Protein AF-A0A537CH38-F1 (afdb_monomer)

Foldseek 3Di:
DDDPDPPPVSVVVVVVVVVVVVVCCVPVVVVVLVVLQVVLCVPVNPVCSVLSSLVVVLCVLLVVLVVCVVVVVLVVCCPPPDRSDVVVSVVSSVVSVVVSVVVVVVVVVVVVD

Mean predicted aligned error: 11.61 Å

Solvent-accessible surface area (backbone atoms only — not comparable to full-atom values): 6385 Å² total; per-residue (Å²): 138,81,82,79,70,75,52,77,68,53,52,55,51,52,52,52,52,49,52,52,51,51,52,47,47,68,48,50,49,56,49,53,50,56,49,48,52,54,52,35,39,71,74,55,31,83,93,39,26,68,65,50,47,52,50,50,50,43,52,53,52,40,51,52,51,52,48,32,54,75,72,53,55,37,62,81,28,64,84,41,99,68,52,59,40,72,70,56,55,50,44,54,47,51,50,46,52,50,53,51,51,52,50,52,51,50,53,53,56,63,70,74,109

Secondary structure (DSSP, 8-state):
-------HHHHHHHHHHHHHHHHHHHHHHHHHHHHHHHHHHHHHHHHHHHHHHHHHHHHHHHHHHHHHHHTTGGGGGTTSSS---HHHHHHHHHHHHHHHHHHHHHHHHHT--

Sequence (113 aa):
MGSREPGHLGYRALETVSSVSVLALAIVGPAAFLSSLLVVYYVAGPALFGPVLLTFWAVAIIGFVLVLEKTGYARNFENWGFRLTPAKILAVPASFIIVIGVFYLFLFFARLH

pLDDT: mean 74.36, std 9.82, range [42.66, 91.31]

Radius of gyration: 19.92 Å; Cα contacts (8 Å, |Δi|>4): 39; chains: 1; bounding box: 38×29×62 Å

Structure (mmCIF, N/CA/C/O backbone):
data_AF-A0A537CH38-F1
#
_entry.id   AF-A0A537CH38-F1
#
loop_
_atom_site.group_PDB
_atom_site.id
_atom_site.type_symbol
_atom_site.label_atom_id
_atom_site.label_alt_id
_atom_site.label_comp_id
_atom_site.label_asym_id
_atom_site.label_entity_id
_atom_site.label_seq_id
_atom_site.pdbx_PDB_ins_code
_atom_site.Cartn_x
_atom_site.Cartn_y
_atom_site.Cartn_z
_atom_site.occupancy
_atom_site.B_iso_or_equiv
_atom_site.auth_seq_id
_atom_site.auth_comp_id
_atom_site.auth_asym_id
_atom_site.auth_atom_id
_atom_site.pdbx_PDB_model_num
ATOM 1 N N . MET A 1 1 ? -17.721 4.193 42.832 1.00 42.66 1 MET A N 1
ATOM 2 C CA . MET A 1 1 ? -17.365 3.966 41.413 1.00 42.66 1 MET A CA 1
ATOM 3 C C . MET A 1 1 ? -16.189 3.003 41.381 1.00 42.66 1 MET A C 1
ATOM 5 O O . MET A 1 1 ? -15.061 3.432 41.548 1.00 42.66 1 MET A O 1
ATOM 9 N N . GLY A 1 2 ? -16.464 1.697 41.319 1.00 43.38 2 GLY A N 1
ATOM 10 C CA . GLY A 1 2 ? -15.423 0.667 41.326 1.00 43.38 2 GLY A CA 1
ATOM 11 C C . GLY A 1 2 ? -14.892 0.437 39.916 1.00 43.38 2 GLY A C 1
ATOM 12 O O . GLY A 1 2 ? -15.652 0.032 39.036 1.00 43.38 2 GLY A O 1
ATOM 13 N N . SER A 1 3 ? -13.607 0.706 39.702 1.00 51.31 3 SER A N 1
ATOM 14 C CA . SER A 1 3 ? -12.869 0.260 38.524 1.00 51.31 3 SER A CA 1
ATOM 15 C C . SER A 1 3 ? -12.869 -1.268 38.509 1.00 51.31 3 SER A 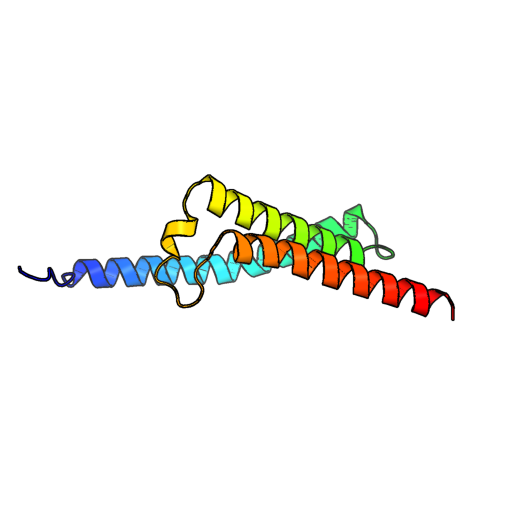C 1
ATOM 17 O O . SER A 1 3 ? -12.249 -1.899 39.361 1.00 51.31 3 SER A O 1
ATOM 19 N N . ARG A 1 4 ? -13.614 -1.875 37.578 1.00 58.22 4 ARG A N 1
ATOM 20 C CA . ARG A 1 4 ? -13.575 -3.324 37.356 1.00 58.22 4 ARG A CA 1
ATOM 21 C C . ARG A 1 4 ? -12.211 -3.668 36.768 1.00 58.22 4 ARG A C 1
ATOM 23 O O . ARG A 1 4 ? -12.006 -3.508 35.568 1.00 58.22 4 ARG A O 1
ATOM 30 N N . GLU A 1 5 ? -11.286 -4.095 37.617 1.00 60.47 5 GLU A N 1
ATOM 31 C CA . GLU A 1 5 ? -10.047 -4.708 37.157 1.00 60.47 5 GLU A CA 1
ATOM 32 C C . GLU A 1 5 ? -10.389 -5.934 36.296 1.00 60.47 5 GLU A C 1
ATOM 34 O O . GLU A 1 5 ? -11.262 -6.728 36.673 1.00 60.47 5 GLU A O 1
ATOM 39 N N . PRO A 1 6 ? -9.770 -6.095 35.116 1.00 57.78 6 PRO A N 1
ATOM 40 C CA . PRO A 1 6 ? -9.976 -7.286 34.313 1.00 57.78 6 PRO A CA 1
ATOM 41 C C . PRO A 1 6 ? -9.445 -8.490 35.097 1.00 57.78 6 PRO A C 1
ATOM 43 O O . PRO A 1 6 ? -8.249 -8.605 35.349 1.00 57.78 6 PRO A O 1
ATOM 46 N N . GLY A 1 7 ? -10.345 -9.390 35.502 1.00 64.81 7 GLY A N 1
ATOM 47 C CA . GLY A 1 7 ? -9.969 -10.627 36.187 1.00 64.81 7 GLY A CA 1
ATOM 48 C C . GLY A 1 7 ? -8.986 -11.459 35.357 1.00 64.81 7 GLY A C 1
ATOM 49 O O . GLY A 1 7 ? -8.892 -11.301 34.141 1.00 64.81 7 GLY A O 1
ATOM 50 N N . HIS A 1 8 ? -8.276 -12.389 35.999 1.00 66.81 8 HIS A N 1
ATOM 51 C CA . HIS A 1 8 ? -7.188 -13.182 35.403 1.00 66.81 8 HIS A CA 1
ATOM 52 C C . HIS A 1 8 ? -7.538 -13.861 34.052 1.00 66.81 8 HIS A C 1
ATOM 54 O O . HIS A 1 8 ? -6.671 -14.043 33.201 1.00 66.81 8 HIS A O 1
ATOM 60 N N . LEU A 1 9 ? -8.820 -14.168 33.815 1.00 65.75 9 LEU A N 1
ATOM 61 C CA . LEU A 1 9 ? -9.347 -14.676 32.539 1.00 65.75 9 LEU A CA 1
ATOM 62 C C . LEU A 1 9 ? -9.330 -13.637 31.402 1.00 65.75 9 LEU A C 1
ATOM 64 O O . LEU A 1 9 ? -9.028 -13.980 30.261 1.00 65.75 9 LEU A O 1
ATOM 68 N N . GLY A 1 10 ? -9.616 -12.368 31.703 1.00 67.25 10 GLY A N 1
ATOM 69 C CA . GLY A 1 10 ? -9.568 -11.270 30.734 1.00 67.25 10 GLY A CA 1
ATOM 70 C C . GLY A 1 10 ? -8.146 -10.974 30.259 1.00 67.25 10 GLY A C 1
ATOM 71 O O . GLY A 1 10 ? -7.942 -10.695 29.081 1.00 67.25 10 GLY A O 1
ATOM 72 N N . TYR A 1 11 ? -7.156 -11.121 31.144 1.00 68.00 11 TYR A N 1
ATOM 73 C CA . TYR A 1 11 ? -5.744 -10.954 30.794 1.00 68.00 11 TYR A CA 1
ATOM 74 C C . TYR A 1 11 ? -5.272 -12.007 29.777 1.00 68.00 11 TYR A C 1
ATOM 76 O O . TYR A 1 11 ? -4.718 -11.658 28.737 1.00 68.00 11 TYR A O 1
ATOM 84 N N . ARG A 1 12 ? -5.591 -13.291 30.005 1.00 69.38 12 ARG A N 1
ATOM 85 C CA . ARG A 1 12 ? -5.228 -14.382 29.078 1.00 69.38 12 ARG A CA 1
ATOM 86 C C . ARG A 1 12 ? -5.923 -14.272 27.721 1.00 69.38 12 ARG A C 1
ATOM 88 O O . ARG A 1 12 ? -5.336 -14.616 26.697 1.00 69.38 12 ARG A O 1
ATOM 95 N N . ALA A 1 13 ? -7.168 -13.792 27.698 1.00 66.50 13 ALA A N 1
ATOM 96 C CA . ALA A 1 13 ? -7.893 -13.556 26.453 1.00 66.50 13 ALA A CA 1
ATOM 97 C C . ALA A 1 13 ? -7.226 -12.451 25.615 1.00 66.50 13 ALA A C 1
ATOM 99 O O . ALA A 1 13 ? -7.048 -12.623 24.411 1.00 66.50 13 ALA A O 1
ATOM 100 N N . LEU A 1 14 ? -6.799 -11.353 26.249 1.00 68.19 14 LEU A N 1
ATOM 101 C CA . LEU A 1 14 ? -6.083 -10.266 25.576 1.00 68.19 14 LEU A CA 1
ATOM 102 C C . LEU A 1 14 ? -4.707 -10.707 25.060 1.00 68.19 14 LEU A C 1
ATOM 104 O O . LEU A 1 14 ? -4.366 -10.379 23.924 1.00 68.19 14 LEU A O 1
ATOM 108 N N . GLU A 1 15 ? -3.951 -11.487 25.839 1.00 68.75 15 GLU A N 1
ATOM 109 C CA . GLU A 1 15 ? -2.688 -12.088 25.381 1.00 68.75 15 GLU A CA 1
ATOM 110 C C . GLU A 1 15 ? -2.905 -12.992 24.170 1.00 68.75 15 GLU A C 1
ATOM 112 O O . GLU A 1 15 ? -2.213 -12.852 23.169 1.00 68.75 15 GLU A O 1
ATOM 117 N N . THR A 1 16 ? -3.912 -13.863 24.216 1.00 69.00 16 THR A N 1
ATOM 118 C CA . THR A 1 16 ? -4.192 -14.794 23.115 1.00 69.00 16 THR A CA 1
ATOM 119 C C . THR A 1 16 ? -4.582 -14.044 21.839 1.00 69.00 16 THR A C 1
ATOM 121 O O . THR A 1 16 ? -4.056 -14.337 20.768 1.00 69.00 16 THR A O 1
ATOM 124 N N . VAL A 1 17 ? -5.455 -13.034 21.933 1.00 67.38 17 VAL A N 1
ATOM 125 C CA . VAL A 1 17 ? -5.861 -12.209 20.778 1.00 67.38 17 VAL A CA 1
ATOM 126 C C . VAL A 1 17 ? -4.682 -11.405 20.225 1.00 67.38 17 VAL A C 1
ATOM 128 O O . VAL A 1 17 ? -4.513 -11.323 19.006 1.00 67.38 17 VAL A O 1
ATOM 131 N N . SER A 1 18 ? -3.844 -10.853 21.104 1.00 65.00 18 SER A N 1
ATOM 132 C CA . SER A 1 18 ? -2.599 -10.166 20.747 1.00 65.00 18 SER A CA 1
ATOM 133 C C . SER A 1 18 ? -1.652 -11.099 19.986 1.00 65.00 18 SER A C 1
ATOM 135 O O . SER A 1 18 ? -1.261 -10.794 18.858 1.00 65.00 18 SER A O 1
ATOM 137 N N . SER A 1 19 ? -1.353 -12.276 20.539 1.00 65.31 19 SER A N 1
ATOM 138 C CA . SER A 1 19 ? -0.451 -13.255 19.928 1.00 65.31 19 SER A CA 1
ATOM 139 C C . SER A 1 19 ? -0.971 -13.760 18.586 1.00 65.31 19 SER A C 1
ATOM 141 O O . SER A 1 19 ? -0.201 -13.842 17.632 1.00 65.31 19 SER A O 1
ATOM 143 N N . VAL A 1 20 ? -2.274 -14.034 18.474 1.00 70.12 20 VAL A N 1
ATOM 144 C CA . VAL A 1 20 ? -2.900 -14.439 17.206 1.00 70.12 20 VAL A CA 1
ATOM 145 C C . VAL A 1 20 ? -2.823 -13.315 16.171 1.00 70.12 20 VAL A C 1
ATOM 147 O O . VAL A 1 20 ? -2.507 -13.583 15.015 1.00 70.12 20 VAL A O 1
ATOM 150 N N . SER A 1 21 ? -3.039 -12.058 16.569 1.00 67.25 21 SER A N 1
ATOM 151 C CA . SER A 1 21 ? -2.950 -10.905 15.660 1.00 67.25 21 SER A CA 1
ATOM 152 C C . SER A 1 21 ? -1.522 -10.674 15.159 1.00 67.25 21 SER A C 1
ATOM 154 O O . SER A 1 21 ? -1.317 -10.417 13.973 1.00 67.25 21 SER A O 1
ATOM 156 N N . VAL A 1 22 ? -0.524 -10.811 16.037 1.00 68.69 22 VAL A N 1
ATOM 157 C CA . VAL A 1 22 ? 0.895 -10.681 15.671 1.00 68.69 22 VAL A CA 1
ATOM 158 C C . VAL A 1 22 ? 1.326 -11.825 14.755 1.00 68.69 22 VAL A C 1
ATOM 160 O O . VAL A 1 22 ? 1.983 -11.577 13.746 1.00 68.69 22 VAL A O 1
ATOM 163 N N . LEU A 1 23 ? 0.924 -13.062 15.056 1.00 66.69 23 LEU A N 1
ATOM 164 C CA . LEU A 1 23 ? 1.255 -14.226 14.234 1.00 66.69 23 LEU A CA 1
ATOM 165 C C . LEU A 1 23 ? 0.576 -14.156 12.858 1.00 66.69 23 LEU A C 1
ATOM 167 O O . LEU A 1 23 ? 1.207 -14.434 11.838 1.00 66.69 23 LEU A O 1
ATOM 171 N N . ALA A 1 24 ? -0.686 -13.721 12.818 1.00 69.12 24 ALA A N 1
ATOM 172 C CA . ALA A 1 24 ? -1.401 -13.470 11.575 1.00 69.12 24 ALA A CA 1
ATOM 173 C C . ALA A 1 24 ? -0.689 -12.397 10.745 1.00 69.12 24 ALA A C 1
ATOM 175 O O . ALA A 1 24 ? -0.458 -12.614 9.562 1.00 69.12 24 ALA A O 1
ATOM 176 N N . LEU A 1 25 ? -0.256 -11.285 11.347 1.00 72.94 25 LEU A N 1
ATOM 177 C CA . LEU A 1 25 ? 0.500 -10.255 10.631 1.00 72.94 25 LEU A CA 1
ATOM 178 C C . LEU A 1 25 ? 1.856 -10.776 10.123 1.00 72.94 25 LEU A C 1
ATOM 180 O O . LEU A 1 25 ? 2.239 -10.481 8.991 1.00 72.94 25 LEU A O 1
ATOM 184 N N . ALA A 1 26 ? 2.553 -11.584 10.926 1.00 70.38 26 ALA A N 1
ATOM 185 C CA . ALA A 1 26 ? 3.858 -12.153 10.594 1.00 70.38 26 ALA A CA 1
ATOM 186 C C . ALA A 1 26 ? 3.814 -13.157 9.430 1.00 70.38 26 ALA A C 1
ATOM 188 O O . ALA A 1 26 ? 4.832 -13.368 8.778 1.00 70.38 26 ALA A O 1
ATOM 189 N N . ILE A 1 27 ? 2.657 -13.759 9.149 1.00 76.06 27 ILE A N 1
ATOM 190 C CA . ILE A 1 27 ? 2.477 -14.694 8.029 1.00 76.06 27 ILE A CA 1
ATOM 191 C C . ILE A 1 27 ? 1.785 -13.996 6.853 1.00 76.06 27 ILE A C 1
ATOM 193 O O . ILE A 1 27 ? 2.268 -14.048 5.722 1.00 76.06 27 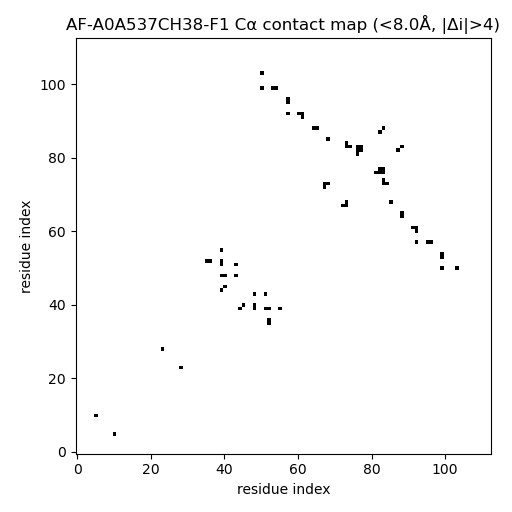ILE A O 1
ATOM 197 N N . VAL A 1 28 ? 0.675 -13.303 7.113 1.00 80.56 28 VAL A N 1
ATOM 198 C CA . VAL A 1 28 ? -0.153 -12.658 6.085 1.00 80.56 28 VAL A CA 1
ATOM 199 C C . VAL A 1 28 ? 0.573 -11.478 5.450 1.00 80.56 28 VAL A C 1
ATOM 201 O O . VAL A 1 28 ? 0.476 -11.308 4.240 1.00 80.56 28 VAL 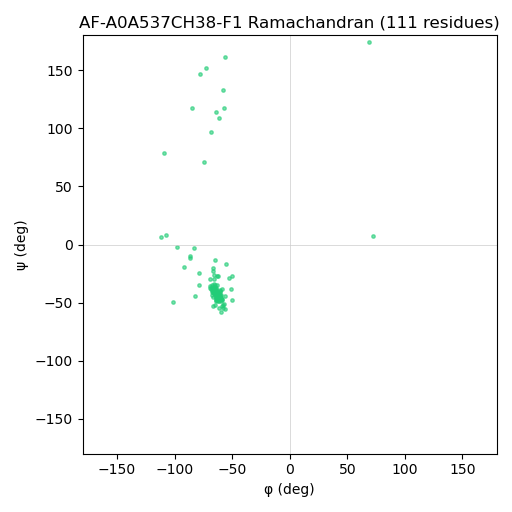A O 1
ATOM 204 N N . GLY A 1 29 ? 1.333 -10.692 6.219 1.00 76.69 29 GLY A N 1
ATOM 205 C CA . GLY A 1 29 ? 2.100 -9.562 5.692 1.00 76.69 29 GLY A CA 1
ATOM 206 C C . GLY A 1 29 ? 3.125 -10.001 4.639 1.00 76.69 29 GLY A C 1
ATOM 207 O O . GLY A 1 29 ? 3.029 -9.570 3.486 1.00 76.69 29 GLY A O 1
ATOM 208 N N . PRO A 1 30 ? 4.063 -10.906 4.981 1.00 80.81 30 PRO A N 1
ATOM 209 C CA . PRO A 1 30 ? 5.018 -11.443 4.017 1.00 80.81 30 PRO A CA 1
ATOM 210 C C . PRO A 1 30 ? 4.353 -12.186 2.857 1.00 80.81 30 PRO A C 1
ATOM 212 O O . PRO A 1 30 ? 4.750 -11.988 1.711 1.00 80.81 30 PRO A O 1
ATOM 215 N N . ALA A 1 31 ? 3.314 -12.988 3.114 1.00 85.25 31 ALA A N 1
ATOM 216 C CA . ALA A 1 31 ? 2.603 -13.696 2.052 1.00 85.25 31 ALA A CA 1
ATOM 217 C C . ALA A 1 31 ? 1.932 -12.727 1.068 1.00 85.25 31 ALA A C 1
ATOM 219 O O . ALA A 1 31 ? 2.077 -12.896 -0.142 1.00 85.25 31 ALA A O 1
ATOM 220 N N . ALA A 1 32 ? 1.253 -11.685 1.555 1.00 83.31 32 ALA A N 1
ATOM 221 C CA . ALA A 1 32 ? 0.633 -10.661 0.716 1.00 83.31 32 ALA A CA 1
ATOM 222 C C . ALA A 1 32 ? 1.679 -9.891 -0.098 1.00 83.31 32 ALA A C 1
ATOM 224 O O . ALA A 1 32 ? 1.475 -9.646 -1.288 1.00 83.31 32 ALA A O 1
ATOM 225 N N . PHE A 1 33 ? 2.826 -9.574 0.510 1.00 82.50 33 PHE A N 1
ATOM 226 C CA . PHE A 1 33 ? 3.943 -8.950 -0.190 1.00 82.50 33 PHE A CA 1
ATOM 227 C C . PHE A 1 33 ? 4.480 -9.834 -1.315 1.00 82.50 33 PHE A C 1
ATOM 229 O O . PHE A 1 33 ? 4.465 -9.412 -2.470 1.00 82.50 33 PHE A O 1
ATOM 236 N N . LEU A 1 34 ? 4.855 -11.079 -1.020 1.00 87.31 34 LEU A N 1
ATOM 237 C CA . LEU A 1 34 ? 5.381 -12.014 -2.019 1.00 87.31 34 LEU A CA 1
ATOM 238 C C . LEU A 1 34 ? 4.366 -12.298 -3.137 1.00 87.31 34 LEU A C 1
ATOM 240 O O . LEU A 1 34 ? 4.728 -12.322 -4.312 1.00 87.31 34 LEU A O 1
ATOM 244 N N . SER A 1 35 ? 3.086 -12.431 -2.785 1.00 88.44 35 SER A N 1
ATOM 245 C CA . SER A 1 35 ? 1.999 -12.601 -3.757 1.00 88.44 35 SER A CA 1
ATOM 246 C C . SER A 1 35 ? 1.869 -11.381 -4.670 1.00 88.44 35 SER A C 1
ATOM 248 O O . SER A 1 35 ? 1.726 -11.530 -5.882 1.00 88.44 35 SER A O 1
ATOM 250 N N . SER A 1 36 ? 1.969 -10.169 -4.111 1.00 88.75 36 SER A N 1
ATOM 251 C CA . SER A 1 36 ? 1.917 -8.928 -4.890 1.00 88.75 36 SER A CA 1
ATOM 252 C C . SER A 1 36 ? 3.093 -8.804 -5.858 1.00 88.75 36 SER A C 1
ATOM 254 O O . SER A 1 36 ? 2.884 -8.392 -6.996 1.00 88.75 36 SER A O 1
ATOM 256 N N . LEU A 1 37 ? 4.301 -9.234 -5.461 1.00 88.56 37 LEU A N 1
ATOM 257 C CA . LEU A 1 37 ? 5.453 -9.283 -6.364 1.00 88.56 37 LEU A CA 1
ATOM 258 C C . LEU A 1 37 ? 5.154 -10.198 -7.552 1.00 88.56 37 LEU A C 1
ATOM 260 O O . LEU A 1 37 ? 5.376 -9.809 -8.694 1.00 88.56 37 LEU A O 1
ATOM 264 N N . LEU A 1 38 ? 4.605 -11.387 -7.294 1.00 90.75 38 LEU A N 1
ATOM 265 C CA . LEU A 1 38 ? 4.312 -12.361 -8.342 1.00 90.75 38 LEU A CA 1
ATOM 266 C C . LEU A 1 38 ? 3.259 -11.837 -9.330 1.00 90.75 38 LEU A C 1
ATOM 268 O O . LEU A 1 38 ? 3.469 -11.869 -10.543 1.00 90.75 38 LEU A O 1
ATOM 272 N N . VAL A 1 39 ? 2.146 -11.313 -8.807 1.00 90.25 39 VAL A N 1
ATOM 273 C CA . VAL A 1 39 ? 1.037 -10.788 -9.618 1.00 90.25 39 VAL A CA 1
ATOM 274 C C . VAL A 1 39 ? 1.491 -9.590 -10.441 1.00 90.25 39 VAL A C 1
ATOM 276 O O . VAL A 1 39 ? 1.248 -9.542 -11.646 1.00 90.25 39 VAL A O 1
ATOM 279 N N . VAL A 1 40 ? 2.179 -8.632 -9.820 1.00 91.31 40 VAL A N 1
ATOM 280 C CA . VAL A 1 40 ? 2.615 -7.420 -10.517 1.00 91.31 40 VAL A CA 1
ATOM 281 C C . VAL A 1 40 ? 3.668 -7.744 -11.570 1.00 91.31 40 VAL A C 1
ATOM 283 O O . VAL A 1 40 ? 3.589 -7.218 -12.677 1.00 91.31 40 VAL A O 1
ATOM 286 N N . TYR A 1 41 ? 4.612 -8.639 -11.275 1.00 85.62 41 TYR A N 1
ATOM 287 C CA . TYR A 1 41 ? 5.617 -9.063 -12.248 1.00 85.62 41 TYR A CA 1
ATOM 288 C C . TYR A 1 41 ? 4.980 -9.733 -13.464 1.00 85.62 41 TYR A C 1
ATOM 290 O O . TYR A 1 41 ? 5.336 -9.412 -14.597 1.00 85.62 41 TYR A O 1
ATOM 298 N N . TYR A 1 42 ? 4.003 -10.614 -13.238 1.00 90.56 42 TYR A N 1
ATOM 299 C CA . TYR A 1 42 ? 3.308 -11.317 -14.312 1.00 90.56 42 TYR A CA 1
ATOM 300 C C . TYR A 1 42 ? 2.451 -10.380 -15.178 1.00 90.56 42 TYR A C 1
ATOM 302 O O . TYR A 1 42 ? 2.419 -10.530 -16.396 1.00 90.56 42 TYR A O 1
ATOM 310 N N . VAL A 1 43 ? 1.770 -9.403 -14.570 1.00 89.62 43 VAL A N 1
ATOM 311 C CA . VAL A 1 43 ? 0.846 -8.503 -15.283 1.00 89.62 43 VAL A CA 1
ATOM 312 C C . VAL A 1 43 ? 1.570 -7.342 -15.967 1.00 89.62 43 VAL A C 1
ATOM 314 O O . VAL A 1 43 ? 1.258 -7.011 -17.108 1.00 89.62 43 VAL A O 1
ATOM 317 N N . ALA A 1 44 ? 2.515 -6.698 -15.281 1.00 85.06 44 ALA A N 1
ATOM 318 C CA . ALA A 1 44 ? 3.182 -5.490 -15.774 1.00 85.06 44 ALA A CA 1
ATOM 319 C C . ALA A 1 44 ? 4.475 -5.780 -16.550 1.00 85.06 44 ALA A C 1
ATOM 321 O O . ALA A 1 44 ? 4.960 -4.926 -17.296 1.00 85.06 44 ALA A O 1
ATOM 322 N N . GLY A 1 45 ? 5.050 -6.970 -16.361 1.00 84.50 45 GLY A N 1
ATOM 323 C CA . GLY A 1 45 ? 6.360 -7.327 -16.886 1.00 84.50 45 GLY A CA 1
ATOM 324 C C . GLY A 1 45 ? 7.517 -6.562 -16.219 1.00 84.50 45 GLY A C 1
ATOM 325 O O . GLY A 1 45 ? 7.310 -5.638 -15.427 1.00 84.50 45 GLY A O 1
ATOM 326 N N . PRO A 1 46 ? 8.774 -6.910 -16.549 1.00 83.75 46 PRO A N 1
ATOM 327 C CA . PRO A 1 46 ? 9.955 -6.373 -15.866 1.00 83.75 46 PRO A CA 1
ATOM 328 C C . PRO A 1 46 ? 10.126 -4.857 -16.023 1.00 83.75 46 PRO A C 1
ATOM 330 O O . PRO A 1 46 ? 10.574 -4.183 -15.101 1.00 83.75 46 PRO A O 1
ATOM 333 N N . ALA A 1 47 ? 9.753 -4.314 -17.186 1.00 80.56 47 ALA A N 1
ATOM 334 C CA . ALA A 1 47 ? 9.972 -2.908 -17.524 1.00 80.56 47 ALA A CA 1
ATOM 335 C C . ALA A 1 47 ? 9.110 -1.937 -16.699 1.00 80.56 47 ALA A C 1
ATOM 337 O O . ALA A 1 47 ? 9.527 -0.808 -16.449 1.00 80.56 47 ALA A O 1
ATOM 338 N N . LEU A 1 48 ? 7.918 -2.368 -16.273 1.00 79.50 48 LEU A N 1
ATOM 339 C CA . LEU A 1 48 ? 6.972 -1.554 -15.500 1.00 79.50 48 LEU A CA 1
ATOM 340 C C . LEU A 1 48 ? 6.802 -2.059 -14.061 1.00 79.50 48 LEU A C 1
ATOM 342 O O . LEU A 1 48 ? 5.982 -1.526 -13.315 1.00 79.50 48 LEU A O 1
ATOM 346 N N . PHE A 1 49 ? 7.597 -3.051 -13.652 1.00 81.00 49 PHE A N 1
ATOM 347 C CA . PHE A 1 49 ? 7.439 -3.748 -12.381 1.00 81.00 4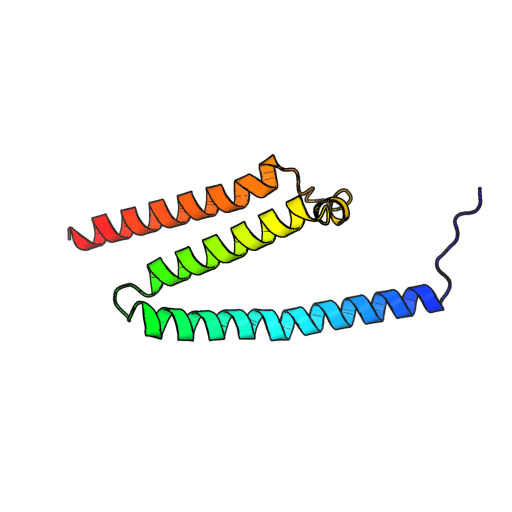9 PHE A CA 1
ATOM 348 C C . PHE A 1 49 ? 7.461 -2.811 -11.168 1.00 81.00 49 PHE A C 1
ATOM 350 O O . PHE A 1 49 ? 6.510 -2.784 -10.392 1.00 81.00 49 PHE A O 1
ATOM 357 N N . GLY A 1 50 ? 8.523 -2.013 -11.020 1.00 79.06 50 GLY A N 1
ATOM 358 C CA . GLY A 1 50 ? 8.682 -1.095 -9.888 1.00 79.06 50 GLY A CA 1
ATOM 359 C C . GLY A 1 50 ? 7.535 -0.083 -9.773 1.00 79.06 50 GLY A C 1
ATOM 360 O O . GLY A 1 50 ? 6.880 -0.033 -8.730 1.00 79.06 50 GLY A O 1
ATOM 361 N N . PRO A 1 51 ? 7.237 0.688 -10.835 1.00 80.69 51 PRO A N 1
ATOM 362 C CA . PRO A 1 51 ? 6.143 1.648 -10.797 1.00 80.69 51 PRO A CA 1
ATOM 363 C C . PRO A 1 51 ? 4.771 1.018 -10.522 1.00 80.69 51 PRO A C 1
ATOM 365 O O . PRO A 1 51 ? 4.024 1.533 -9.691 1.00 80.69 51 PRO A O 1
ATOM 368 N N . VAL A 1 52 ? 4.444 -0.114 -11.156 1.00 84.62 52 VAL A N 1
ATOM 369 C CA . VAL A 1 52 ? 3.145 -0.776 -10.951 1.00 84.62 52 VAL A CA 1
ATOM 370 C C . VAL A 1 52 ? 3.034 -1.375 -9.549 1.00 84.62 52 VAL A C 1
ATOM 372 O O . VAL A 1 52 ? 1.964 -1.306 -8.947 1.00 84.62 52 VAL A O 1
ATOM 375 N N . LEU A 1 53 ? 4.127 -1.895 -8.984 1.00 85.12 53 LEU A N 1
ATOM 376 C CA . LEU A 1 53 ? 4.141 -2.437 -7.623 1.00 85.12 53 LEU A CA 1
ATOM 377 C C . LEU A 1 53 ? 3.872 -1.338 -6.590 1.00 85.12 53 LEU A C 1
ATOM 379 O O . LEU A 1 53 ? 3.083 -1.535 -5.664 1.00 85.12 53 LEU A O 1
ATOM 383 N N . LEU A 1 54 ? 4.482 -0.165 -6.777 1.00 81.50 54 LEU A N 1
ATOM 384 C CA . LEU A 1 54 ? 4.240 1.002 -5.929 1.00 81.50 54 LEU A CA 1
ATOM 385 C C . LEU A 1 54 ? 2.789 1.480 -6.032 1.00 81.50 54 LEU A C 1
ATOM 387 O O . LEU A 1 54 ? 2.153 1.732 -5.008 1.00 81.50 54 LEU A O 1
ATOM 391 N N . THR A 1 55 ? 2.238 1.562 -7.246 1.00 80.62 55 THR A N 1
ATOM 392 C CA . THR A 1 55 ? 0.834 1.946 -7.450 1.00 80.62 55 THR A CA 1
ATOM 393 C C . THR A 1 55 ? -0.133 0.930 -6.840 1.00 80.62 55 THR A C 1
ATOM 395 O O . THR A 1 55 ? -1.101 1.332 -6.196 1.00 80.62 55 THR A O 1
ATOM 398 N N . PHE A 1 56 ? 0.135 -0.370 -6.979 1.00 86.44 56 PHE A N 1
ATOM 399 C CA . PHE A 1 56 ? -0.675 -1.430 -6.376 1.00 86.44 56 PHE A CA 1
ATOM 400 C C . PHE A 1 56 ? -0.773 -1.266 -4.853 1.00 86.44 56 PHE A C 1
ATOM 402 O O . PHE A 1 56 ? -1.875 -1.229 -4.303 1.00 86.44 56 PHE A O 1
ATOM 409 N N . TRP A 1 57 ? 0.366 -1.101 -4.175 1.00 84.38 57 TRP A N 1
ATOM 410 C CA . TRP A 1 57 ? 0.390 -0.923 -2.723 1.00 84.38 57 TRP A CA 1
ATOM 411 C C . TRP A 1 57 ? -0.232 0.397 -2.277 1.00 84.38 57 TRP A C 1
ATOM 413 O O . TRP A 1 57 ? -0.942 0.413 -1.272 1.00 84.38 57 TRP A O 1
ATOM 423 N N . ALA A 1 58 ? -0.051 1.476 -3.042 1.00 80.88 58 ALA A N 1
ATOM 424 C CA . ALA A 1 58 ? -0.743 2.731 -2.779 1.00 80.88 58 ALA A CA 1
ATOM 425 C C . ALA A 1 58 ? -2.266 2.527 -2.796 1.00 80.88 58 ALA A C 1
ATOM 427 O O . ALA A 1 58 ? -2.934 2.844 -1.817 1.00 80.88 58 ALA A O 1
ATOM 428 N N . VAL A 1 59 ? -2.820 1.923 -3.852 1.00 83.75 59 VAL A N 1
ATOM 429 C CA . VAL A 1 59 ? -4.268 1.664 -3.954 1.00 83.75 59 VAL A CA 1
ATOM 430 C C . VAL A 1 59 ? -4.757 0.749 -2.829 1.00 83.75 59 VAL A C 1
ATOM 432 O O . VAL A 1 59 ? -5.796 1.031 -2.233 1.00 83.75 59 VAL A O 1
ATOM 435 N N . ALA A 1 60 ? -4.010 -0.307 -2.496 1.00 85.19 60 ALA A N 1
ATOM 436 C CA . ALA A 1 60 ? -4.372 -1.230 -1.422 1.00 85.19 60 ALA A CA 1
ATOM 437 C C . ALA A 1 60 ? -4.434 -0.533 -0.050 1.00 85.19 60 ALA A C 1
ATOM 439 O O . ALA A 1 60 ? -5.406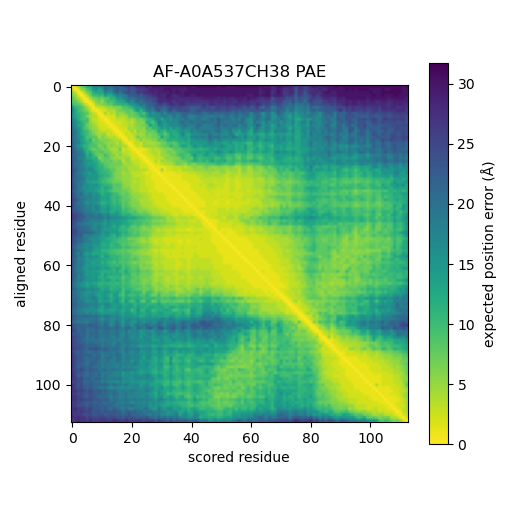 -0.708 0.687 1.00 85.19 60 ALA A O 1
ATOM 440 N N . ILE A 1 61 ? -3.436 0.296 0.275 1.00 81.81 61 ILE A N 1
ATOM 441 C CA . ILE A 1 61 ? -3.377 1.043 1.540 1.00 81.81 61 ILE A CA 1
ATOM 442 C C . ILE A 1 61 ? -4.490 2.090 1.597 1.00 81.81 61 ILE A C 1
ATOM 444 O O . ILE A 1 61 ? -5.189 2.183 2.604 1.00 81.81 61 ILE A O 1
ATOM 448 N N . ILE A 1 62 ? -4.698 2.843 0.514 1.00 78.88 62 ILE A N 1
ATOM 449 C CA . ILE A 1 62 ? -5.770 3.842 0.420 1.00 78.88 62 ILE A CA 1
ATOM 450 C C . ILE A 1 62 ? -7.134 3.170 0.600 1.00 78.88 62 ILE A C 1
ATOM 452 O O . ILE A 1 62 ? -7.937 3.617 1.416 1.00 78.88 62 ILE A O 1
ATOM 456 N N . GLY A 1 63 ? -7.384 2.075 -0.120 1.00 82.75 63 GLY A N 1
ATOM 457 C CA . GLY A 1 63 ? -8.625 1.312 -0.024 1.00 82.75 63 GLY A CA 1
ATOM 458 C C . GLY A 1 63 ? -8.862 0.778 1.386 1.00 82.75 63 GLY A C 1
ATOM 459 O O . GLY A 1 63 ? -9.952 0.950 1.928 1.00 82.75 63 GLY A O 1
ATOM 460 N N . PHE A 1 64 ? -7.836 0.203 2.016 1.00 82.88 64 PHE A N 1
ATOM 461 C CA . PHE A 1 64 ? -7.913 -0.266 3.400 1.00 82.88 64 PHE A CA 1
ATOM 462 C C . PHE A 1 64 ? -8.276 0.865 4.370 1.00 82.88 64 PHE A C 1
ATOM 464 O O . PHE A 1 64 ? -9.191 0.723 5.181 1.00 82.88 64 PHE A O 1
ATOM 471 N N . VAL A 1 65 ? -7.605 2.009 4.250 1.00 76.50 65 VAL A N 1
ATOM 472 C CA . VAL A 1 65 ? -7.842 3.187 5.090 1.00 76.50 65 VAL A CA 1
ATOM 473 C C . VAL A 1 65 ? -9.268 3.731 4.909 1.00 76.50 65 VAL A C 1
ATOM 475 O O . VAL A 1 65 ? -9.947 3.996 5.903 1.00 76.50 65 VAL A O 1
ATOM 478 N N . LEU A 1 66 ? -9.763 3.817 3.671 1.00 78.69 66 LEU A N 1
ATOM 479 C CA . LEU A 1 66 ? -11.140 4.237 3.380 1.00 78.69 66 LEU A CA 1
ATOM 480 C C . LEU A 1 66 ? -12.180 3.252 3.929 1.00 78.69 66 LEU A C 1
ATOM 482 O O . LEU A 1 66 ? -13.239 3.670 4.398 1.00 78.69 66 LEU A O 1
ATOM 486 N N . VAL A 1 67 ? -11.893 1.946 3.902 1.00 83.88 67 VAL A N 1
ATOM 487 C CA . VAL A 1 67 ? -12.760 0.935 4.525 1.00 83.88 67 VAL A CA 1
ATOM 488 C C . VAL A 1 67 ? -12.816 1.149 6.036 1.00 83.88 67 VAL A C 1
ATOM 490 O O . VAL A 1 67 ? -13.919 1.215 6.574 1.00 83.88 67 VAL A O 1
ATOM 493 N N . LEU A 1 68 ? -11.673 1.337 6.708 1.00 80.81 68 LEU A N 1
ATOM 494 C CA . LEU A 1 68 ? -11.633 1.598 8.155 1.00 80.81 68 LEU A CA 1
ATOM 495 C C . LEU A 1 68 ? -12.411 2.859 8.554 1.00 80.81 68 LEU A C 1
ATOM 497 O O . LEU A 1 68 ? -13.066 2.870 9.603 1.00 80.81 68 LEU A O 1
ATOM 501 N N . GLU A 1 69 ? -12.343 3.910 7.735 1.00 74.31 69 GLU A N 1
ATOM 502 C CA . GLU A 1 69 ? -13.127 5.131 7.924 1.00 74.31 69 GLU A CA 1
ATOM 503 C C . GLU A 1 69 ? -14.627 4.846 7.763 1.00 74.31 69 GLU A C 1
ATOM 505 O O . GLU A 1 69 ? -15.415 5.131 8.669 1.00 74.31 69 GLU A O 1
ATOM 510 N N . LYS A 1 70 ? -15.025 4.211 6.653 1.00 79.81 70 LYS A N 1
ATOM 511 C CA . LYS A 1 70 ? -16.434 3.961 6.317 1.00 79.81 70 LYS A CA 1
ATOM 512 C C . LYS A 1 70 ? -17.126 3.006 7.289 1.00 79.81 70 LYS A C 1
ATOM 514 O O . LYS A 1 70 ? -18.312 3.171 7.561 1.00 79.81 70 LYS A O 1
ATOM 519 N N . THR A 1 71 ? -16.411 2.019 7.824 1.00 82.75 71 THR A N 1
ATOM 520 C CA . THR A 1 71 ? -16.959 1.072 8.808 1.00 82.75 71 THR A CA 1
ATOM 521 C C . THR A 1 71 ? -16.927 1.613 10.239 1.00 82.75 71 THR A C 1
ATOM 523 O O . THR A 1 71 ? -17.370 0.925 11.155 1.00 82.75 71 THR A O 1
ATOM 526 N N . GLY A 1 72 ? -16.373 2.808 10.469 1.00 74.00 72 GLY A N 1
ATOM 527 C CA . GLY A 1 72 ? -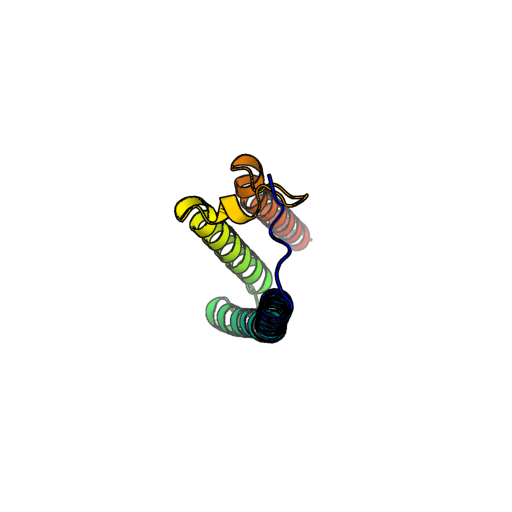16.226 3.389 11.805 1.00 74.00 72 GLY A CA 1
ATOM 528 C C . GLY A 1 72 ? -15.153 2.720 12.674 1.00 74.00 72 GLY A C 1
ATOM 529 O O . GLY A 1 72 ? -15.010 3.080 13.842 1.00 74.00 72 GLY A O 1
ATOM 530 N N . TYR A 1 73 ? -14.359 1.798 12.112 1.00 74.00 73 TYR A N 1
ATOM 531 C CA . TYR A 1 73 ? -13.248 1.138 12.813 1.00 74.00 73 TYR A CA 1
ATOM 532 C C . TYR A 1 73 ? -12.120 2.116 13.157 1.00 74.00 73 TYR A C 1
ATOM 534 O O . TYR A 1 73 ? -11.357 1.867 14.089 1.00 74.00 73 TYR A O 1
ATOM 542 N N . ALA A 1 74 ? -12.050 3.260 12.467 1.00 68.69 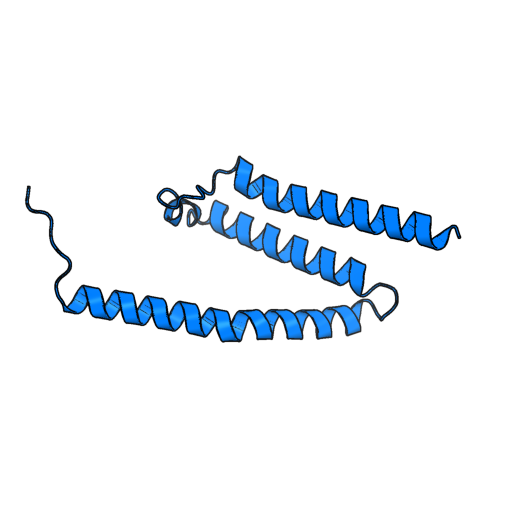74 ALA A N 1
ATOM 543 C CA . ALA A 1 74 ? -11.153 4.361 12.808 1.00 68.69 74 ALA A CA 1
ATOM 544 C C . ALA A 1 74 ? -11.291 4.821 14.279 1.00 68.69 74 ALA A C 1
ATOM 546 O O . ALA A 1 74 ? -10.299 5.239 14.879 1.00 68.69 74 ALA A O 1
ATOM 547 N N . ARG A 1 75 ? -12.476 4.663 14.899 1.00 70.81 75 ARG A N 1
ATOM 548 C CA . ARG A 1 75 ? -12.706 4.990 16.321 1.00 70.81 75 ARG A CA 1
ATOM 549 C C . ARG A 1 75 ? -11.870 4.155 17.291 1.00 70.81 75 ARG A C 1
ATOM 551 O O . ARG A 1 75 ? -11.500 4.655 18.349 1.00 70.81 75 ARG A O 1
ATOM 558 N N . ASN A 1 76 ? -11.482 2.931 16.922 1.00 72.31 76 ASN A N 1
ATOM 559 C CA . ASN A 1 76 ? -10.623 2.087 17.768 1.00 72.31 76 ASN A CA 1
ATOM 560 C C . ASN A 1 76 ? -9.215 2.672 17.965 1.00 72.31 76 ASN A C 1
ATOM 562 O O . ASN A 1 76 ? -8.486 2.243 18.857 1.00 72.31 76 ASN A O 1
ATOM 566 N N . PHE A 1 77 ? -8.846 3.674 17.166 1.00 69.88 77 PHE A N 1
ATOM 567 C CA . PHE A 1 77 ? -7.552 4.341 17.216 1.00 69.88 77 PHE A CA 1
ATOM 568 C C . PHE A 1 77 ? -7.632 5.760 17.809 1.00 69.88 77 PHE A C 1
ATOM 570 O O . PHE A 1 77 ? -6.636 6.481 17.804 1.00 69.88 77 PHE A O 1
ATOM 577 N N . GLU A 1 78 ? -8.780 6.184 18.358 1.00 67.06 78 GLU A N 1
ATOM 578 C CA . GLU A 1 78 ? -8.935 7.514 18.984 1.00 67.06 78 GLU A CA 1
ATOM 579 C C . GLU A 1 78 ? -8.037 7.723 20.215 1.00 67.06 78 GLU A C 1
ATOM 581 O O . GLU A 1 78 ? -7.650 8.861 20.506 1.00 67.06 78 GLU A O 1
ATOM 586 N N . ASN A 1 79 ? -7.691 6.630 20.902 1.00 67.19 79 ASN A N 1
ATOM 587 C CA . ASN A 1 79 ? -6.826 6.615 22.085 1.00 67.19 79 ASN A CA 1
ATOM 588 C C . ASN A 1 79 ? -5.369 6.244 21.772 1.00 67.19 79 ASN A C 1
ATOM 590 O O . ASN A 1 79 ? -4.533 6.224 22.672 1.00 67.19 79 ASN A O 1
ATOM 594 N N . TRP A 1 80 ? -5.045 5.932 20.515 1.00 65.06 80 TRP A N 1
ATOM 595 C CA . TRP A 1 80 ? -3.661 5.701 20.111 1.00 65.06 80 TRP A CA 1
ATOM 596 C C . TRP A 1 80 ? -2.945 7.046 19.949 1.00 65.06 80 TRP A C 1
ATOM 598 O O . TRP A 1 80 ? -3.537 8.026 19.492 1.00 65.06 80 TRP A O 1
ATOM 608 N N . GLY A 1 81 ? -1.642 7.096 20.258 1.00 60.94 81 GLY A N 1
ATOM 609 C CA . GLY A 1 81 ? -0.805 8.291 20.036 1.00 60.94 81 GLY A CA 1
ATOM 610 C C . GLY A 1 81 ? -0.819 8.782 18.578 1.00 60.94 81 GLY A C 1
ATOM 611 O O . GLY A 1 81 ? -0.508 9.937 18.292 1.00 60.94 81 GLY A O 1
ATOM 612 N N . PHE A 1 82 ? -1.267 7.923 17.659 1.00 59.34 82 PHE A N 1
ATOM 613 C CA . PHE A 1 82 ? -1.563 8.242 16.274 1.00 59.34 82 PHE A CA 1
ATOM 614 C C . PHE A 1 82 ? -3.077 8.214 16.012 1.00 59.34 82 PHE A C 1
ATOM 616 O O . PHE A 1 82 ? -3.616 7.261 15.454 1.00 59.34 82 PHE A O 1
ATOM 623 N N . ARG A 1 83 ? -3.778 9.281 16.414 1.00 63.34 83 ARG A N 1
ATOM 624 C CA . ARG A 1 83 ? -5.199 9.467 16.083 1.00 63.34 83 ARG A CA 1
ATOM 625 C C . ARG A 1 83 ? -5.403 9.447 14.569 1.00 63.34 83 ARG A C 1
ATOM 627 O O . ARG A 1 83 ? -4.903 10.339 13.880 1.00 63.34 83 ARG A O 1
ATOM 634 N N . LEU A 1 84 ? -6.167 8.477 14.075 1.00 65.25 84 LEU A N 1
ATOM 635 C CA . LEU A 1 84 ? -6.613 8.381 12.683 1.00 65.25 84 LEU A CA 1
ATOM 636 C C . LEU A 1 84 ? -7.727 9.407 12.421 1.00 65.25 84 LEU A C 1
ATOM 638 O O . LEU A 1 84 ? -8.901 9.071 12.306 1.00 65.25 84 LEU A O 1
ATOM 642 N N . THR A 1 85 ? -7.365 10.692 12.379 1.00 68.69 85 THR A N 1
ATOM 643 C CA . THR A 1 85 ? -8.282 11.744 11.923 1.00 68.69 85 THR A CA 1
ATOM 644 C C . THR A 1 85 ? -8.468 11.659 10.407 1.00 68.69 85 THR A C 1
ATOM 646 O O . THR A 1 85 ? -7.521 11.273 9.718 1.00 68.69 85 THR A O 1
ATOM 649 N N . PRO A 1 86 ? -9.618 12.091 9.854 1.00 65.62 86 PRO A N 1
ATOM 650 C CA . PRO A 1 86 ? -9.861 12.085 8.406 1.00 65.62 86 PRO A CA 1
ATOM 651 C C . PRO A 1 86 ? -8.737 12.759 7.602 1.00 65.62 86 PRO A C 1
ATOM 653 O O . PRO A 1 86 ? -8.286 12.250 6.584 1.00 65.62 86 PRO A O 1
ATOM 656 N N . ALA A 1 87 ? -8.176 13.856 8.121 1.00 67.50 87 ALA A N 1
ATOM 657 C CA . ALA A 1 87 ? -7.035 14.534 7.505 1.00 67.50 87 ALA A CA 1
ATOM 658 C C . ALA A 1 87 ? -5.756 13.672 7.456 1.00 67.50 87 ALA A C 1
ATOM 660 O O . ALA A 1 87 ? -5.022 13.717 6.473 1.00 67.50 87 ALA A O 1
ATOM 661 N N . LYS A 1 88 ? -5.478 12.868 8.492 1.00 68.19 88 LYS A N 1
ATOM 662 C CA . LYS A 1 88 ? -4.314 11.963 8.539 1.00 68.19 88 LYS A CA 1
ATOM 663 C C . LYS A 1 88 ? -4.540 10.689 7.726 1.00 68.19 88 LYS A C 1
ATOM 665 O O . LYS A 1 88 ? -3.610 10.199 7.097 1.00 68.19 88 LYS A O 1
ATOM 670 N N . ILE A 1 89 ? -5.779 10.205 7.708 1.00 67.38 89 ILE A N 1
ATOM 671 C CA . ILE A 1 89 ? -6.271 9.137 6.833 1.00 67.38 89 ILE A CA 1
ATOM 672 C C . ILE A 1 89 ? -6.034 9.520 5.370 1.00 67.38 89 ILE A C 1
ATOM 674 O O . ILE A 1 89 ? -5.511 8.703 4.626 1.00 67.38 89 ILE A O 1
ATOM 678 N N . LEU A 1 90 ? -6.323 10.767 4.981 1.00 68.25 90 LEU A N 1
ATOM 679 C CA . LEU A 1 90 ? -6.089 11.284 3.627 1.00 68.25 90 LEU A CA 1
ATOM 680 C C . LEU A 1 90 ? -4.625 11.665 3.343 1.00 68.25 90 LEU A C 1
ATOM 682 O O . LEU A 1 90 ? -4.192 11.629 2.190 1.00 68.25 90 LEU A O 1
ATOM 686 N N . ALA A 1 91 ? -3.838 11.973 4.378 1.00 70.69 91 ALA A N 1
ATOM 687 C CA . ALA A 1 91 ? -2.412 12.265 4.236 1.00 70.69 91 ALA A CA 1
ATOM 688 C C . ALA A 1 91 ? -1.594 11.047 3.771 1.00 70.69 91 ALA A C 1
ATOM 690 O O . ALA A 1 91 ? -0.593 11.223 3.081 1.00 70.69 91 ALA A O 1
ATOM 691 N N . VAL A 1 92 ? -2.019 9.824 4.110 1.00 70.44 92 VAL A N 1
ATOM 692 C CA . VAL A 1 92 ? -1.372 8.579 3.654 1.00 70.44 92 VAL A CA 1
ATOM 693 C C . VAL A 1 92 ? -1.521 8.376 2.131 1.00 70.44 92 VAL A C 1
ATOM 695 O O . VAL A 1 92 ? -0.502 8.241 1.460 1.00 70.44 92 VAL A O 1
ATOM 698 N N . PRO A 1 93 ? -2.728 8.428 1.532 1.00 66.31 93 PRO A N 1
ATOM 699 C CA . PRO A 1 93 ? -2.905 8.504 0.083 1.00 66.31 93 PRO A CA 1
ATOM 700 C C . PRO A 1 93 ? -2.057 9.597 -0.572 1.00 66.31 93 PRO A C 1
ATOM 702 O O . PRO A 1 93 ? -1.376 9.346 -1.566 1.00 66.31 93 PRO A O 1
ATOM 705 N N . ALA A 1 94 ? -2.083 10.807 -0.005 1.00 72.75 94 ALA A N 1
ATOM 706 C CA . ALA A 1 94 ? -1.388 11.958 -0.567 1.00 72.75 94 ALA A CA 1
ATOM 707 C C . ALA A 1 94 ? 0.137 11.771 -0.571 1.00 72.75 94 ALA A C 1
ATOM 709 O O . ALA A 1 94 ? 0.784 12.073 -1.573 1.00 72.75 94 ALA A O 1
ATOM 710 N N . SER A 1 95 ? 0.719 11.230 0.504 1.00 74.88 95 SER A N 1
ATOM 711 C CA . SER A 1 95 ? 2.159 10.967 0.565 1.00 74.88 95 SER A CA 1
ATOM 712 C C . SER A 1 95 ? 2.585 9.898 -0.442 1.00 74.88 95 SER A C 1
ATOM 714 O O . SER A 1 95 ? 3.609 10.069 -1.101 1.00 74.88 95 SER A O 1
ATOM 716 N N . PHE A 1 96 ? 1.775 8.856 -0.649 1.00 71.88 96 PHE A N 1
ATOM 717 C CA . PHE A 1 96 ? 2.028 7.854 -1.687 1.00 71.88 96 PHE A CA 1
ATOM 718 C C . PHE A 1 96 ? 1.984 8.450 -3.098 1.00 71.88 96 PHE A C 1
ATOM 720 O O . PHE A 1 96 ? 2.863 8.151 -3.904 1.00 71.88 96 PHE A O 1
ATOM 727 N N . ILE A 1 97 ? 1.020 9.329 -3.392 1.00 75.12 97 ILE A N 1
ATOM 728 C CA . ILE A 1 97 ? 0.954 10.040 -4.681 1.00 75.12 97 ILE A CA 1
ATOM 729 C C . ILE A 1 97 ? 2.213 10.889 -4.896 1.00 75.12 97 ILE A C 1
ATOM 731 O O . ILE A 1 97 ? 2.785 10.862 -5.985 1.00 75.12 97 ILE A O 1
ATOM 735 N N . ILE A 1 98 ? 2.679 11.597 -3.862 1.00 80.81 98 ILE A N 1
ATOM 736 C CA . ILE A 1 98 ? 3.909 12.401 -3.928 1.00 80.81 98 ILE A CA 1
ATOM 737 C C . ILE A 1 98 ? 5.126 11.510 -4.196 1.00 80.81 98 ILE A C 1
ATOM 739 O O . ILE A 1 98 ? 5.903 11.804 -5.102 1.00 80.81 98 ILE A O 1
ATOM 743 N N . VAL A 1 99 ? 5.282 10.406 -3.459 1.00 78.31 99 VAL A N 1
ATOM 744 C CA . VAL A 1 99 ? 6.403 9.466 -3.638 1.00 78.31 99 VAL A CA 1
ATOM 745 C C . VAL A 1 99 ? 6.400 8.868 -5.044 1.00 78.31 99 VAL A C 1
ATOM 747 O O . VAL A 1 99 ? 7.443 8.836 -5.695 1.00 78.31 99 VAL A O 1
ATOM 750 N N . ILE A 1 100 ? 5.233 8.451 -5.542 1.00 75.44 100 ILE A N 1
ATOM 751 C CA . ILE A 1 100 ? 5.079 7.941 -6.908 1.00 75.44 100 ILE A CA 1
ATOM 752 C C . ILE A 1 100 ? 5.457 9.024 -7.924 1.00 75.44 100 ILE A C 1
ATOM 754 O O . ILE A 1 100 ? 6.237 8.755 -8.836 1.00 75.44 100 ILE A O 1
ATOM 758 N N . GLY A 1 101 ? 4.960 10.251 -7.754 1.00 78.31 101 GLY A N 1
ATOM 759 C CA . GLY A 1 101 ? 5.273 11.376 -8.636 1.00 78.31 101 GLY A CA 1
ATOM 760 C C . GLY A 1 101 ? 6.771 11.678 -8.697 1.00 78.31 101 GLY A C 1
ATOM 761 O O . GLY A 1 101 ? 7.330 11.788 -9.787 1.00 78.31 101 GLY A O 1
ATOM 762 N N . VAL A 1 102 ? 7.442 11.732 -7.543 1.00 81.44 102 VAL A N 1
ATOM 763 C CA . VAL A 1 102 ? 8.899 11.934 -7.458 1.00 81.44 102 VAL A CA 1
ATOM 764 C C . VAL A 1 102 ? 9.656 10.783 -8.120 1.00 81.44 102 VAL A C 1
ATOM 766 O O . VAL A 1 102 ? 10.602 11.023 -8.868 1.00 81.44 102 VAL A O 1
ATOM 769 N N . PHE A 1 103 ? 9.232 9.539 -7.896 1.00 77.44 103 PHE A N 1
ATOM 770 C CA . PHE A 1 103 ? 9.862 8.367 -8.500 1.00 77.44 103 PHE A CA 1
ATOM 771 C C . PHE A 1 103 ? 9.769 8.387 -10.033 1.00 77.44 103 PHE A C 1
ATOM 773 O O . PHE A 1 103 ? 10.771 8.180 -10.717 1.00 77.44 103 PHE A O 1
ATOM 780 N N . TYR A 1 104 ? 8.595 8.706 -10.585 1.00 76.81 104 TYR A N 1
ATOM 781 C CA . TYR A 1 104 ? 8.421 8.853 -12.033 1.00 76.81 104 TYR A CA 1
ATOM 782 C C . TYR A 1 104 ? 9.214 10.028 -12.604 1.00 76.81 104 TYR A C 1
ATOM 784 O O . TYR A 1 104 ? 9.781 9.900 -13.688 1.00 76.81 104 TYR A O 1
ATOM 792 N N . LEU A 1 105 ? 9.297 11.144 -11.878 1.00 83.19 105 LEU A N 1
ATOM 793 C CA . LEU A 1 105 ? 10.122 12.282 -12.273 1.00 83.19 105 LEU A CA 1
ATOM 794 C C . LEU A 1 105 ? 11.604 11.880 -12.353 1.00 83.19 105 LEU A C 1
ATOM 796 O O . LEU A 1 105 ? 12.285 12.206 -13.322 1.00 83.19 105 LEU A O 1
ATOM 800 N N . PHE A 1 106 ? 12.086 11.113 -11.374 1.00 80.31 106 PHE A N 1
ATOM 801 C CA . PHE A 1 106 ? 13.454 10.603 -11.363 1.00 80.31 106 PHE A CA 1
ATOM 802 C C . PHE A 1 106 ? 13.719 9.646 -12.530 1.00 80.31 106 PHE A C 1
ATOM 804 O O . PHE A 1 106 ? 14.720 9.796 -13.225 1.00 80.31 106 PHE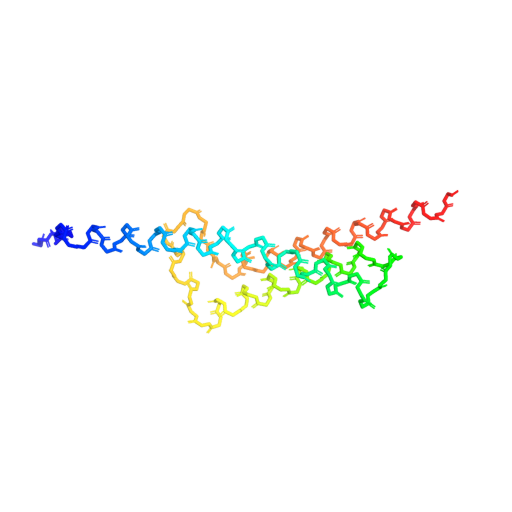 A O 1
ATOM 811 N N . LEU A 1 107 ? 12.804 8.707 -12.799 1.00 76.56 107 LEU A N 1
ATOM 812 C CA . LEU A 1 107 ? 12.903 7.819 -13.962 1.00 76.56 107 LEU A CA 1
ATOM 813 C C . LEU A 1 107 ? 12.901 8.591 -15.284 1.00 76.56 107 LEU A C 1
ATOM 815 O O . LEU A 1 107 ? 13.642 8.231 -16.193 1.00 76.56 107 LEU A O 1
ATOM 819 N N . PHE A 1 108 ? 12.092 9.645 -15.398 1.00 79.00 108 PHE A N 1
ATOM 820 C CA . PHE A 1 108 ? 12.048 10.494 -16.585 1.00 79.00 108 PHE A CA 1
ATOM 821 C C . PHE A 1 108 ? 13.399 11.170 -16.844 1.00 79.00 108 PHE A C 1
ATOM 823 O O . PHE A 1 108 ? 13.923 11.071 -17.952 1.00 79.00 108 PHE A O 1
ATOM 830 N N . PHE A 1 109 ? 14.003 11.778 -15.819 1.00 79.25 109 PHE A N 1
ATOM 831 C CA . PHE A 1 109 ? 15.336 12.377 -15.934 1.00 79.25 109 PHE A CA 1
ATOM 832 C C . PHE A 1 109 ? 16.440 11.341 -16.168 1.00 79.25 109 PHE A C 1
ATOM 834 O O . PHE A 1 109 ? 17.335 11.581 -16.972 1.00 79.25 109 PHE A O 1
ATOM 841 N N . ALA A 1 110 ? 16.362 10.172 -15.531 1.00 75.06 110 ALA A N 1
ATOM 842 C CA . ALA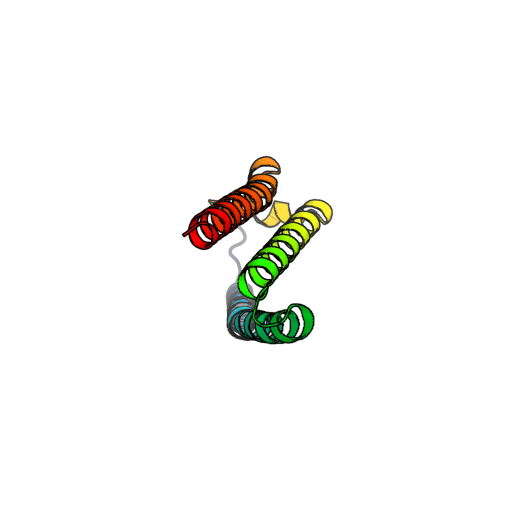 A 1 110 ? 17.328 9.092 -15.730 1.00 75.06 110 ALA A CA 1
ATOM 843 C C . ALA A 1 110 ? 17.294 8.509 -17.152 1.00 75.06 110 ALA A C 1
ATOM 845 O O . ALA A 1 110 ? 18.298 7.983 -17.612 1.00 75.06 110 ALA A O 1
ATOM 846 N N . ARG A 1 111 ? 16.154 8.596 -17.847 1.00 67.69 111 ARG A N 1
ATOM 847 C CA . ARG A 1 111 ? 15.987 8.125 -19.232 1.00 67.69 111 ARG A CA 1
ATOM 848 C C . ARG A 1 111 ? 16.386 9.159 -20.290 1.00 67.69 111 ARG A C 1
ATOM 850 O O . ARG A 1 111 ? 16.402 8.828 -21.471 1.00 67.69 111 ARG A O 1
ATOM 857 N N . LEU A 1 112 ? 16.606 10.409 -19.879 1.00 62.66 112 LEU A N 1
ATOM 858 C CA . LEU A 1 112 ? 17.049 11.516 -20.735 1.00 62.66 112 LEU A CA 1
ATOM 859 C C . LEU A 1 112 ? 18.580 11.582 -20.880 1.00 62.66 112 LEU A C 1
ATOM 861 O O . LEU A 1 112 ? 19.066 12.349 -21.709 1.00 62.66 112 LEU A O 1
ATOM 865 N N . HIS A 1 113 ? 19.310 10.794 -20.088 1.00 47.81 113 HIS A N 1
ATOM 866 C CA . HIS A 1 113 ? 20.752 10.559 -20.186 1.00 47.81 113 HIS A CA 1
ATOM 867 C C . HIS A 1 113 ? 21.036 9.201 -20.832 1.00 47.81 113 HIS A C 1
ATOM 869 O O . HIS A 1 113 ? 22.111 9.088 -21.461 1.00 47.81 113 HIS A O 1
#